Protein AF-A0A1T4KA52-F1 (afdb_monomer)

Solvent-accessible surface area (backbone atoms only — not comparable to full-atom values): 9890 Å² total; per-residue (Å²): 135,82,88,81,90,81,88,79,81,81,80,82,76,81,76,80,76,52,74,70,60,55,53,56,54,49,51,53,52,50,51,53,51,52,52,52,52,50,52,53,50,52,52,51,52,52,52,53,53,50,52,54,50,51,52,51,52,53,52,52,51,52,50,51,51,53,52,50,51,49,52,51,51,52,50,50,52,50,51,50,50,51,51,51,49,55,50,39,56,52,50,50,51,50,53,53,51,41,47,74,69,73,43,93,74,48,74,91,79,40,32,39,40,41,41,90,86,48,32,30,48,73,89,39,77,55,54,70,70,57,35,52,53,50,37,72,75,69,42,53,98,84,56,50,17,47,34,42,25,95,66,95,75,91,80,63,60,51,79,42,43,50,65,68,62,70,75,114

Structure (mmCIF, N/CA/C/O backbone):
data_AF-A0A1T4KA52-F1
#
_entry.id   AF-A0A1T4KA52-F1
#
loop_
_atom_site.group_PDB
_atom_site.id
_atom_site.type_symbol
_atom_site.label_atom_id
_atom_site.label_alt_id
_atom_site.label_comp_id
_atom_site.label_asym_id
_atom_site.label_entity_id
_atom_site.label_seq_id
_atom_site.pdbx_PDB_ins_code
_atom_site.Cartn_x
_atom_site.Cartn_y
_atom_site.Cartn_z
_atom_site.occupancy
_atom_site.B_iso_or_equiv
_atom_site.auth_seq_id
_atom_site.auth_comp_id
_atom_site.auth_asym_id
_atom_site.auth_atom_id
_atom_site.pdbx_PDB_model_num
ATOM 1 N N . MET A 1 1 ? 7.614 30.074 -100.121 1.00 39.31 1 MET A N 1
ATOM 2 C CA . MET A 1 1 ? 9.009 30.432 -100.470 1.00 39.31 1 MET A CA 1
ATOM 3 C C . MET A 1 1 ? 9.959 29.806 -99.447 1.00 39.31 1 MET A C 1
ATOM 5 O O . MET A 1 1 ? 9.752 30.058 -98.276 1.00 39.31 1 MET A O 1
ATOM 9 N N . LYS A 1 2 ? 10.953 29.032 -99.937 1.00 42.34 2 LYS A N 1
ATOM 10 C CA . LYS A 1 2 ? 12.296 28.694 -99.375 1.00 42.34 2 LYS A CA 1
ATOM 11 C C . LYS A 1 2 ? 12.346 27.967 -98.002 1.00 42.34 2 LYS A C 1
ATOM 13 O O . LYS A 1 2 ? 11.960 28.540 -96.999 1.00 42.34 2 LYS A O 1
ATOM 18 N N . LYS A 1 3 ? 12.657 26.652 -97.957 1.00 46.00 3 LYS A N 1
ATOM 19 C CA . LYS A 1 3 ? 14.002 26.001 -97.811 1.00 46.00 3 LYS A CA 1
ATOM 20 C C . LYS A 1 3 ? 14.756 26.525 -96.567 1.00 46.00 3 LYS A C 1
ATOM 22 O O . LYS A 1 3 ? 14.937 27.727 -96.478 1.00 46.00 3 LYS A O 1
ATOM 27 N N . THR A 1 4 ? 15.221 25.713 -95.611 1.00 48.00 4 THR A N 1
ATOM 28 C CA . THR A 1 4 ? 16.213 24.628 -95.787 1.00 48.00 4 THR A CA 1
ATOM 29 C C . THR A 1 4 ? 16.305 23.671 -94.585 1.00 48.00 4 THR A C 1
ATOM 31 O O . THR A 1 4 ? 16.482 24.117 -93.453 1.00 48.00 4 THR A O 1
ATOM 34 N N . ASP A 1 5 ? 16.342 22.369 -94.881 1.00 53.53 5 ASP A N 1
ATOM 35 C CA . ASP A 1 5 ? 16.974 21.314 -94.079 1.00 53.53 5 ASP A CA 1
ATOM 36 C C . ASP A 1 5 ? 18.472 21.575 -93.869 1.00 53.53 5 ASP A C 1
ATOM 38 O O . ASP A 1 5 ? 19.168 22.049 -94.768 1.00 53.53 5 ASP A O 1
ATOM 42 N N . SER A 1 6 ? 18.997 21.210 -92.699 1.00 52.66 6 SER A N 1
ATOM 43 C CA . SER A 1 6 ? 20.437 21.179 -92.424 1.00 52.66 6 SER A CA 1
ATOM 44 C C . SER A 1 6 ? 20.818 19.856 -91.762 1.00 52.66 6 SER A C 1
ATOM 46 O O . SER A 1 6 ? 20.860 19.738 -90.539 1.00 52.66 6 SER A O 1
ATOM 48 N N . LEU A 1 7 ? 21.125 18.857 -92.598 1.00 52.03 7 LEU A N 1
ATOM 49 C CA . LEU A 1 7 ? 21.850 17.651 -92.199 1.00 52.03 7 LEU A CA 1
ATOM 50 C C . LEU A 1 7 ? 23.262 18.031 -91.720 1.00 52.03 7 LEU A C 1
ATOM 52 O O . LEU A 1 7 ? 24.123 18.396 -92.525 1.00 52.03 7 LEU A O 1
ATOM 56 N N . LYS A 1 8 ? 23.537 17.879 -90.421 1.00 54.84 8 LYS A N 1
ATOM 57 C CA . LYS A 1 8 ? 24.911 17.846 -89.899 1.00 54.84 8 LYS A CA 1
ATOM 58 C C . LYS A 1 8 ? 25.504 16.454 -90.128 1.00 54.84 8 LYS A C 1
ATOM 60 O O . LYS A 1 8 ? 25.135 15.490 -89.464 1.00 54.84 8 LYS A O 1
ATOM 65 N N . LYS A 1 9 ? 26.438 16.369 -91.079 1.00 49.25 9 LYS A N 1
ATOM 66 C CA . LYS A 1 9 ? 27.319 15.215 -91.296 1.00 49.25 9 LYS A CA 1
ATOM 67 C C . LYS A 1 9 ? 28.225 15.043 -90.075 1.00 49.25 9 LYS A C 1
ATOM 69 O O . LYS A 1 9 ? 29.009 15.935 -89.760 1.00 49.25 9 LYS A O 1
ATOM 74 N N . ASN A 1 10 ? 28.108 13.908 -89.396 1.00 46.16 10 ASN A N 1
ATOM 75 C CA . ASN A 1 10 ? 28.978 13.542 -88.285 1.00 46.16 10 ASN A CA 1
ATOM 76 C C . ASN A 1 10 ? 30.221 12.847 -88.865 1.00 46.16 10 ASN A C 1
ATOM 78 O O . ASN A 1 10 ? 30.150 11.706 -89.318 1.00 46.16 10 ASN A O 1
ATOM 82 N N . ASN A 1 11 ? 31.344 13.566 -88.920 1.00 48.88 11 ASN A N 1
ATOM 83 C CA . ASN A 1 11 ? 32.632 13.021 -89.344 1.00 48.88 11 ASN A CA 1
ATOM 84 C C . ASN A 1 11 ? 33.160 12.079 -88.255 1.00 48.88 11 ASN A C 1
ATOM 86 O O . ASN A 1 11 ? 33.682 12.525 -87.235 1.00 48.88 11 ASN A O 1
ATOM 90 N N . GLY A 1 12 ? 33.036 10.772 -88.488 1.00 51.72 12 GLY A N 1
ATOM 91 C CA . GLY A 1 12 ? 33.676 9.739 -87.682 1.00 51.72 12 GLY A CA 1
ATOM 92 C C . GLY A 1 12 ? 35.197 9.803 -87.822 1.00 51.72 12 GLY A C 1
ATOM 93 O O . GLY A 1 12 ? 35.775 9.176 -88.706 1.00 51.72 12 GLY A O 1
ATOM 94 N N . GLN A 1 13 ? 35.856 10.557 -86.942 1.00 51.31 13 GLN A N 1
ATOM 95 C CA . GLN A 1 13 ? 37.296 10.443 -86.732 1.00 51.31 13 GLN A CA 1
ATOM 96 C C . GLN A 1 13 ? 37.585 9.113 -86.027 1.00 51.31 13 GLN A C 1
ATOM 98 O O . GLN A 1 13 ? 37.422 8.977 -84.815 1.00 51.31 13 GLN A O 1
ATOM 103 N N . HIS A 1 14 ? 38.034 8.119 -86.795 1.00 51.03 14 HIS A N 1
ATOM 104 C CA . HIS A 1 14 ? 38.647 6.911 -86.252 1.00 51.03 14 HIS A CA 1
ATOM 105 C C . HIS A 1 14 ? 40.000 7.263 -85.619 1.00 51.03 14 HIS A C 1
ATOM 107 O O . HIS A 1 14 ? 41.050 7.199 -86.256 1.00 51.03 14 HIS A O 1
ATOM 113 N N . PHE A 1 15 ? 39.977 7.627 -84.337 1.00 53.03 15 PHE A N 1
ATOM 114 C CA . PHE A 1 15 ? 41.177 7.692 -83.511 1.00 53.03 15 PHE A CA 1
ATOM 115 C C . PHE A 1 15 ? 41.754 6.278 -83.353 1.00 53.03 15 PHE A C 1
ATOM 117 O O . PHE A 1 15 ? 41.223 5.445 -82.615 1.00 53.03 15 PHE A O 1
ATOM 124 N N . ARG A 1 16 ? 42.863 5.993 -84.045 1.00 51.97 16 ARG A N 1
ATOM 125 C CA . ARG A 1 16 ? 43.707 4.828 -83.750 1.00 51.97 16 ARG A CA 1
ATOM 126 C C . ARG A 1 16 ? 44.379 5.059 -82.398 1.00 51.97 16 ARG A C 1
ATOM 128 O O . ARG A 1 16 ? 45.371 5.773 -82.297 1.00 51.97 16 ARG A O 1
ATOM 135 N N . VAL A 1 17 ? 43.803 4.474 -81.352 1.00 51.78 17 VAL A N 1
ATOM 136 C CA . VAL A 1 17 ? 44.410 4.431 -80.018 1.00 51.78 17 VAL A CA 1
ATOM 137 C C . VAL A 1 17 ? 45.657 3.550 -80.099 1.00 51.78 17 VAL A C 1
ATOM 139 O O . VAL A 1 17 ? 45.555 2.366 -80.424 1.00 51.78 17 VAL A O 1
ATOM 142 N N . THR A 1 18 ? 46.826 4.137 -79.843 1.00 51.22 18 THR A N 1
ATOM 143 C CA . THR A 1 18 ? 48.104 3.420 -79.773 1.00 51.22 18 THR A CA 1
ATOM 144 C C . THR A 1 18 ? 48.097 2.408 -78.614 1.00 51.22 18 THR A C 1
ATOM 146 O O . THR A 1 18 ? 47.418 2.650 -77.611 1.00 51.22 18 THR A O 1
ATOM 149 N N . PRO A 1 19 ? 48.821 1.275 -78.722 1.00 56.19 19 PRO A N 1
ATOM 150 C CA . PRO A 1 19 ? 48.826 0.205 -77.713 1.00 56.19 19 PRO A CA 1
ATOM 151 C C . PRO A 1 19 ? 49.103 0.703 -76.286 1.00 56.19 19 PRO A C 1
ATOM 153 O O . PRO A 1 19 ? 48.389 0.316 -75.362 1.00 56.19 19 PRO A O 1
ATOM 156 N N . ASP A 1 20 ? 50.024 1.657 -76.129 1.00 56.28 20 ASP A N 1
ATOM 157 C CA . ASP A 1 20 ? 50.386 2.244 -74.829 1.00 56.28 20 ASP A CA 1
ATOM 158 C C . ASP A 1 20 ? 49.237 3.006 -74.155 1.00 56.28 20 ASP A C 1
ATOM 160 O O . ASP A 1 20 ? 49.076 2.964 -72.936 1.00 56.28 20 ASP A O 1
ATOM 164 N N . LYS A 1 21 ? 48.361 3.657 -74.934 1.00 55.47 21 LYS A N 1
ATOM 165 C CA . LYS A 1 21 ? 47.192 4.363 -74.384 1.00 55.47 21 LYS A CA 1
ATOM 166 C C . LYS A 1 21 ? 46.077 3.409 -73.959 1.00 55.47 21 LYS A C 1
ATOM 168 O O . LYS A 1 21 ? 45.301 3.762 -73.077 1.00 55.47 21 LYS A O 1
ATOM 173 N N . LYS A 1 22 ? 45.985 2.210 -74.549 1.00 56.78 22 LYS A N 1
ATOM 174 C CA . LYS A 1 22 ? 45.033 1.175 -74.106 1.00 56.78 22 LYS A CA 1
ATOM 175 C C . LYS A 1 22 ? 45.471 0.521 -72.796 1.00 56.78 22 LYS A C 1
ATOM 177 O O . LYS A 1 22 ? 44.608 0.218 -71.981 1.00 56.78 22 LYS A O 1
ATOM 182 N N . ALA A 1 23 ? 46.777 0.342 -72.586 1.00 59.44 23 ALA A N 1
ATOM 183 C CA . ALA A 1 23 ? 47.323 -0.176 -71.332 1.00 59.44 23 ALA A CA 1
ATOM 184 C C . ALA A 1 23 ? 47.066 0.790 -70.161 1.00 59.44 23 ALA A C 1
ATOM 186 O O . ALA A 1 23 ? 46.470 0.391 -69.164 1.00 59.44 23 ALA A O 1
ATOM 187 N N . ALA A 1 24 ? 47.373 2.081 -70.338 1.00 60.19 24 ALA A N 1
ATOM 188 C CA . ALA A 1 24 ? 47.129 3.108 -69.320 1.00 60.19 24 ALA A CA 1
ATOM 189 C C . ALA A 1 24 ? 45.634 3.290 -68.975 1.00 60.19 24 ALA A C 1
ATOM 191 O O . ALA A 1 24 ? 45.280 3.511 -67.818 1.00 60.19 24 ALA A O 1
ATOM 192 N N . LEU A 1 25 ? 44.733 3.159 -69.960 1.00 59.66 25 LEU A N 1
ATOM 193 C CA . LEU A 1 25 ? 43.285 3.214 -69.715 1.00 59.66 25 LEU A CA 1
ATOM 194 C C . LEU A 1 25 ? 42.790 2.000 -68.907 1.00 59.66 25 LEU A C 1
ATOM 196 O O . LEU A 1 25 ? 41.850 2.121 -68.126 1.00 59.66 25 LEU A O 1
ATOM 200 N N . ASN A 1 26 ? 43.416 0.835 -69.092 1.00 65.06 26 ASN A N 1
ATOM 201 C CA . ASN A 1 26 ? 43.075 -0.385 -68.363 1.00 65.06 26 ASN A CA 1
ATOM 202 C C . ASN A 1 26 ? 43.527 -0.311 -66.897 1.00 65.06 26 ASN A C 1
ATOM 204 O O . ASN A 1 26 ? 42.786 -0.731 -66.012 1.00 65.06 26 ASN A O 1
ATOM 208 N N . GLU A 1 27 ? 44.698 0.268 -66.623 1.00 68.56 27 GLU A N 1
ATOM 209 C CA . GLU A 1 27 ? 45.204 0.450 -65.255 1.00 68.56 27 GLU A CA 1
ATOM 210 C C . GLU A 1 27 ? 44.346 1.421 -64.428 1.00 68.56 27 GLU A C 1
ATOM 212 O O . GLU A 1 27 ? 44.024 1.121 -63.277 1.00 68.56 27 GLU A O 1
ATOM 217 N N . ASP A 1 28 ? 43.885 2.532 -65.012 1.00 74.38 28 ASP A N 1
ATOM 218 C CA . ASP A 1 28 ? 43.000 3.492 -64.328 1.00 74.38 28 ASP A CA 1
ATOM 219 C C . ASP A 1 28 ? 41.617 2.885 -64.013 1.00 74.38 28 ASP A C 1
ATOM 221 O O . ASP A 1 28 ? 41.061 3.082 -62.928 1.00 74.38 28 ASP A O 1
ATOM 225 N N . VAL A 1 29 ? 41.069 2.069 -64.921 1.00 75.12 29 VAL A N 1
ATOM 226 C CA . VAL A 1 29 ? 39.813 1.335 -64.682 1.00 75.12 29 VAL A CA 1
ATOM 227 C C . VAL A 1 29 ? 39.982 0.303 -63.563 1.00 75.12 29 VAL A C 1
ATOM 229 O O . VAL A 1 29 ? 39.111 0.184 -62.697 1.00 75.12 29 VAL A O 1
ATOM 232 N N . VAL A 1 30 ? 41.106 -0.417 -63.535 1.00 77.31 30 VAL A N 1
ATOM 233 C CA . VAL A 1 30 ? 41.416 -1.384 -62.471 1.00 77.31 30 VAL A CA 1
ATOM 234 C C . VAL A 1 30 ? 41.583 -0.680 -61.119 1.00 77.31 30 VAL A C 1
ATOM 236 O O . VAL A 1 30 ? 40.992 -1.124 -60.132 1.00 77.31 30 VAL A O 1
ATOM 239 N N . ALA A 1 31 ? 42.293 0.451 -61.063 1.00 77.88 31 ALA A N 1
ATOM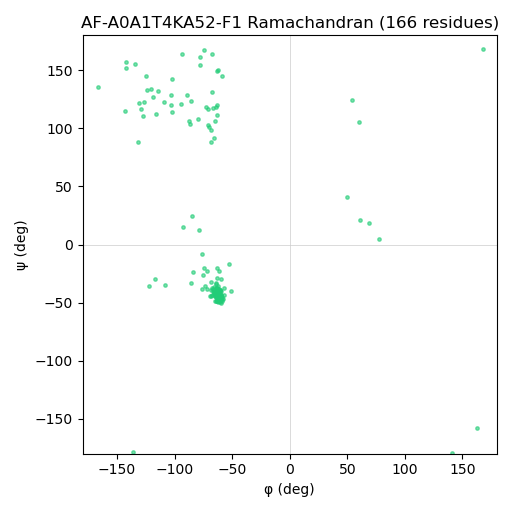 240 C CA . ALA A 1 31 ? 42.482 1.231 -59.839 1.00 77.88 31 ALA A CA 1
ATOM 241 C C . ALA A 1 31 ? 41.157 1.785 -59.283 1.00 77.88 31 ALA A C 1
ATOM 243 O O . ALA A 1 31 ? 40.872 1.636 -58.091 1.00 77.88 31 ALA A O 1
ATOM 244 N N .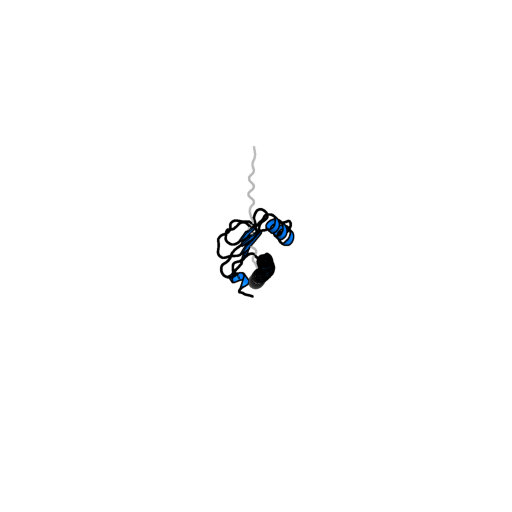 LYS A 1 32 ? 40.298 2.345 -60.147 1.00 79.00 32 LYS A N 1
ATOM 245 C CA . LYS A 1 32 ? 38.962 2.839 -59.766 1.00 79.00 32 LYS A CA 1
ATOM 246 C C . LYS A 1 32 ? 38.060 1.725 -59.244 1.00 79.00 32 LYS A C 1
ATOM 248 O O . LYS A 1 32 ? 37.394 1.903 -58.222 1.00 79.00 32 LYS A O 1
ATOM 253 N N . ASN A 1 33 ? 38.069 0.561 -59.892 1.00 80.81 33 ASN A N 1
ATOM 254 C CA . ASN A 1 33 ? 37.301 -0.598 -59.436 1.00 80.81 33 ASN A CA 1
ATOM 255 C C . ASN A 1 33 ? 37.804 -1.114 -58.082 1.00 80.81 33 ASN A C 1
ATOM 257 O O . ASN A 1 33 ? 36.999 -1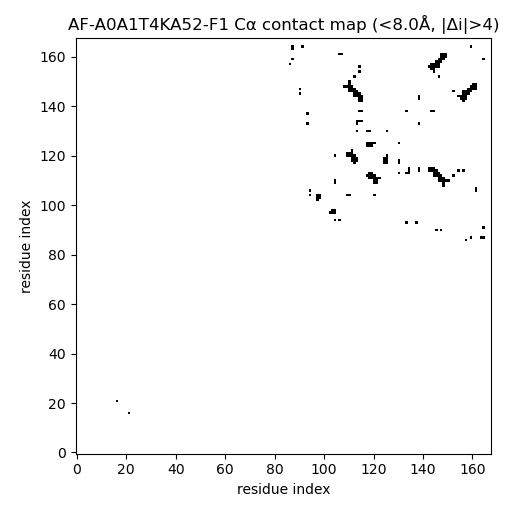.407 -57.198 1.00 80.81 33 ASN A O 1
ATOM 261 N N . MET A 1 34 ? 39.122 -1.163 -57.876 1.00 81.94 34 MET A N 1
ATOM 262 C CA . MET A 1 34 ? 39.715 -1.583 -56.606 1.00 81.94 34 MET A CA 1
ATOM 263 C C . MET A 1 34 ? 39.387 -0.607 -55.466 1.00 81.94 34 MET A C 1
ATOM 265 O O . MET A 1 34 ? 39.017 -1.039 -54.371 1.00 81.94 34 MET A O 1
ATOM 269 N N . GLN A 1 35 ? 39.420 0.703 -55.726 1.00 84.25 35 GLN A N 1
ATOM 270 C CA . GLN A 1 35 ? 39.018 1.723 -54.755 1.00 84.25 35 GLN A CA 1
ATOM 271 C C . GLN A 1 35 ? 37.523 1.626 -54.409 1.00 84.25 35 GLN A C 1
ATOM 273 O O . GLN A 1 35 ? 37.155 1.687 -53.235 1.00 84.25 35 GLN A O 1
ATOM 278 N N . ALA A 1 36 ? 36.657 1.397 -55.401 1.00 83.62 36 ALA A N 1
ATOM 279 C CA . ALA A 1 36 ? 35.226 1.198 -55.181 1.00 83.62 36 ALA A CA 1
ATOM 280 C C . ALA A 1 36 ? 34.930 -0.056 -54.336 1.00 83.62 36 ALA A C 1
ATOM 282 O O . ALA A 1 36 ? 34.093 -0.009 -53.430 1.00 83.62 36 ALA A O 1
ATOM 283 N N . VAL A 1 37 ? 35.637 -1.166 -54.579 1.00 84.94 37 VAL A N 1
ATOM 284 C CA . VAL A 1 37 ? 35.516 -2.401 -53.784 1.00 84.94 37 VAL A CA 1
ATOM 285 C C . VAL A 1 37 ? 35.989 -2.186 -52.344 1.00 84.94 37 VAL A C 1
ATOM 287 O O . VAL A 1 37 ? 35.310 -2.628 -51.410 1.00 84.94 37 VAL A O 1
ATOM 290 N N . ASN A 1 38 ? 37.096 -1.468 -52.138 1.00 88.94 38 ASN A N 1
ATOM 291 C CA . ASN A 1 38 ? 37.595 -1.146 -50.799 1.00 88.94 38 ASN A CA 1
ATOM 292 C C . ASN A 1 38 ? 36.596 -0.265 -50.029 1.00 88.94 38 ASN A C 1
ATOM 294 O O . ASN A 1 38 ? 36.180 -0.619 -48.927 1.00 88.94 38 ASN A O 1
ATOM 298 N N . ASN A 1 39 ? 36.098 0.807 -50.653 1.00 89.75 39 ASN A N 1
ATOM 299 C CA . ASN A 1 39 ? 35.098 1.695 -50.054 1.00 89.75 39 ASN A CA 1
ATOM 300 C C . ASN A 1 39 ? 33.808 0.945 -49.691 1.00 89.75 39 ASN A C 1
ATOM 302 O O . ASN A 1 39 ? 33.275 1.109 -48.593 1.00 89.75 39 ASN A O 1
ATOM 306 N N . LYS A 1 40 ? 33.324 0.064 -50.575 1.00 90.38 40 LYS A N 1
ATOM 307 C CA . LYS A 1 40 ? 32.147 -0.777 -50.313 1.00 90.38 40 LYS A CA 1
ATOM 308 C C . LYS A 1 40 ? 32.374 -1.736 -49.143 1.00 90.38 40 LYS A C 1
ATOM 310 O O . LYS A 1 40 ? 31.457 -1.977 -48.358 1.00 90.38 40 LYS A O 1
ATOM 315 N N . THR A 1 41 ? 33.581 -2.278 -49.009 1.00 89.44 41 THR A N 1
ATOM 316 C CA . THR A 1 41 ? 33.952 -3.165 -47.897 1.00 89.44 41 THR A CA 1
ATOM 317 C C . THR A 1 41 ? 34.025 -2.394 -46.579 1.00 89.44 41 THR A C 1
ATOM 319 O O . THR A 1 41 ? 33.437 -2.826 -45.589 1.00 89.44 41 THR A O 1
ATOM 322 N N . GLN A 1 42 ? 34.639 -1.208 -46.574 1.00 89.75 42 GLN A N 1
ATOM 323 C CA . GLN A 1 42 ? 34.665 -0.325 -45.405 1.00 89.75 42 GLN A CA 1
ATOM 324 C C . GLN A 1 42 ? 33.253 0.073 -44.958 1.00 89.75 42 GLN A C 1
ATOM 326 O O . GLN A 1 42 ? 32.934 -0.039 -43.777 1.00 89.75 42 GLN A O 1
ATOM 331 N N . GLN A 1 43 ? 32.374 0.452 -45.891 1.00 90.44 43 GLN A N 1
ATOM 332 C CA . GLN A 1 43 ? 30.978 0.781 -45.582 1.00 90.44 43 GLN A CA 1
ATOM 333 C C . GLN A 1 43 ? 30.220 -0.401 -44.964 1.00 90.44 43 GLN A C 1
ATOM 335 O O . GLN A 1 43 ? 29.492 -0.217 -43.989 1.00 90.44 43 GLN A O 1
ATOM 340 N N . ARG A 1 44 ? 30.411 -1.622 -45.481 1.00 90.56 44 ARG A N 1
ATOM 341 C CA . ARG A 1 44 ? 29.812 -2.838 -44.902 1.00 90.56 44 ARG A CA 1
ATOM 342 C C . ARG A 1 44 ? 30.300 -3.094 -43.480 1.00 90.56 44 ARG A C 1
ATOM 344 O O . ARG A 1 44 ? 29.484 -3.395 -42.613 1.00 90.56 44 ARG A O 1
ATOM 351 N N . ASN A 1 45 ? 31.596 -2.926 -43.231 1.00 91.44 45 ASN A N 1
ATOM 352 C CA . ASN A 1 45 ? 32.177 -3.109 -41.902 1.00 91.44 45 ASN A CA 1
ATOM 353 C C . ASN A 1 45 ? 31.663 -2.054 -40.912 1.00 91.44 45 ASN A C 1
ATOM 355 O O . ASN A 1 45 ? 31.292 -2.395 -39.791 1.00 91.44 45 ASN A O 1
ATOM 359 N N . LEU A 1 46 ? 31.565 -0.789 -41.334 1.00 92.38 46 LEU A N 1
ATOM 360 C CA . LEU A 1 46 ? 30.981 0.282 -40.523 1.00 92.38 46 LEU A CA 1
ATOM 361 C C . LEU A 1 46 ? 29.511 0.003 -40.194 1.00 92.38 46 LEU A C 1
ATOM 363 O O . LEU A 1 46 ? 29.115 0.120 -39.035 1.00 92.38 46 LEU A O 1
ATOM 367 N N . ALA A 1 47 ? 28.713 -0.424 -41.177 1.00 92.56 47 ALA A N 1
ATOM 368 C CA . ALA A 1 47 ? 27.312 -0.771 -40.962 1.00 92.56 47 ALA A CA 1
ATOM 369 C C . ALA A 1 47 ? 27.162 -1.952 -39.988 1.00 92.56 47 ALA A C 1
ATOM 371 O O . ALA A 1 47 ? 26.396 -1.855 -39.029 1.00 92.56 47 ALA A O 1
ATOM 372 N N . ALA A 1 48 ? 27.941 -3.023 -40.168 1.00 92.44 48 ALA A N 1
ATOM 373 C CA . ALA A 1 48 ? 27.935 -4.178 -39.272 1.00 92.44 48 ALA A CA 1
ATOM 374 C C . ALA A 1 48 ? 28.322 -3.796 -37.833 1.00 92.44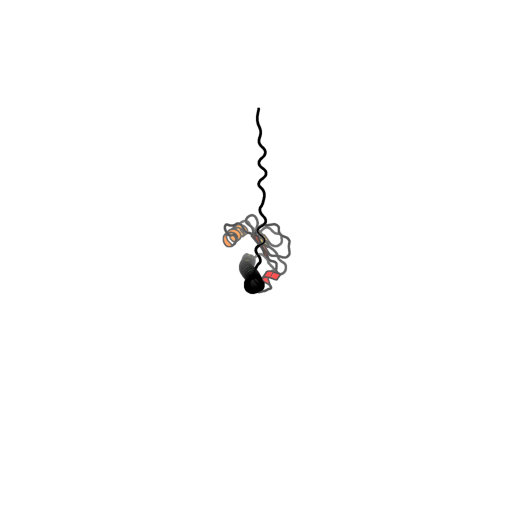 48 ALA A C 1
ATOM 376 O O . ALA A 1 48 ? 27.622 -4.160 -36.888 1.00 92.44 48 ALA A O 1
ATOM 377 N N . ASN A 1 49 ? 29.375 -2.991 -37.661 1.00 92.81 49 ASN A N 1
ATOM 378 C CA . ASN A 1 49 ? 29.788 -2.497 -36.348 1.00 92.81 49 ASN A CA 1
ATOM 379 C C . ASN A 1 49 ? 28.712 -1.608 -35.711 1.00 92.81 49 ASN A C 1
ATOM 381 O O . ASN A 1 49 ? 28.431 -1.741 -34.519 1.00 92.81 49 ASN A O 1
ATOM 385 N N . SER A 1 50 ? 28.068 -0.744 -36.502 1.00 94.62 50 SER A N 1
ATOM 386 C CA . SER A 1 50 ? 26.982 0.116 -36.024 1.00 94.62 50 SER A CA 1
ATOM 387 C C . SER A 1 50 ? 25.799 -0.702 -35.496 1.00 94.62 50 SER A C 1
ATOM 389 O O . SER A 1 50 ? 25.253 -0.386 -34.441 1.00 94.62 50 SER A O 1
ATOM 391 N N . GLU A 1 51 ? 25.450 -1.803 -36.165 1.00 95.88 51 GLU A N 1
ATOM 392 C CA . GLU A 1 51 ? 24.373 -2.696 -35.735 1.00 95.88 51 GLU A CA 1
ATOM 393 C C . GLU A 1 51 ? 24.725 -3.442 -34.447 1.00 95.88 51 GLU A C 1
ATOM 395 O O . GLU A 1 51 ? 23.885 -3.574 -33.554 1.00 95.88 51 GLU A O 1
ATOM 400 N N . VAL A 1 52 ? 25.979 -3.873 -34.292 1.00 96.38 52 VAL A N 1
ATOM 401 C CA . VAL A 1 52 ? 26.448 -4.478 -33.038 1.00 96.38 52 VAL A CA 1
ATOM 402 C C . VAL A 1 52 ? 26.356 -3.479 -31.882 1.00 96.38 52 VAL A C 1
ATOM 404 O O . VAL A 1 52 ? 25.869 -3.840 -30.809 1.00 96.38 52 VAL A O 1
ATOM 407 N N . ILE A 1 53 ? 26.764 -2.222 -32.090 1.00 95.00 53 ILE A N 1
ATOM 408 C CA . ILE A 1 53 ? 26.679 -1.168 -31.067 1.00 95.00 53 ILE A CA 1
ATOM 409 C C . ILE A 1 53 ? 25.219 -0.893 -30.693 1.00 95.00 53 ILE A C 1
ATOM 411 O O . ILE A 1 53 ? 24.885 -0.910 -29.509 1.00 95.00 53 ILE A O 1
ATOM 415 N N . LYS A 1 54 ? 24.323 -0.730 -31.676 1.00 96.12 54 LYS A N 1
ATOM 416 C CA . LYS A 1 54 ? 22.886 -0.522 -31.423 1.00 96.12 54 LYS A CA 1
ATOM 417 C C . LYS A 1 54 ? 22.279 -1.657 -30.603 1.00 96.12 54 LYS A C 1
ATOM 419 O O . LYS A 1 54 ? 21.529 -1.398 -29.666 1.00 96.12 54 LYS A O 1
ATOM 424 N N . ARG A 1 55 ? 22.617 -2.913 -30.918 1.00 95.94 55 ARG A N 1
ATOM 425 C CA . ARG A 1 55 ? 22.134 -4.084 -30.167 1.00 95.94 55 ARG A CA 1
ATOM 426 C C . ARG A 1 55 ? 22.625 -4.085 -28.723 1.00 95.94 55 ARG A C 1
ATOM 428 O O . ARG A 1 55 ? 21.832 -4.383 -27.835 1.00 95.94 55 ARG A O 1
ATOM 435 N N . LYS A 1 56 ? 23.894 -3.734 -28.482 1.00 96.94 56 LYS A N 1
ATOM 436 C CA . LYS A 1 56 ? 24.449 -3.621 -27.122 1.00 96.94 56 LYS A CA 1
ATOM 437 C C . LYS A 1 56 ? 23.744 -2.531 -26.319 1.00 96.94 56 LYS A C 1
ATOM 439 O O . LYS A 1 56 ? 23.248 -2.822 -25.237 1.00 96.94 56 LYS A O 1
ATOM 444 N N . ILE A 1 57 ? 23.593 -1.336 -26.894 1.00 97.38 57 ILE A N 1
ATOM 445 C CA . ILE A 1 57 ? 22.881 -0.218 -26.255 1.00 97.38 57 ILE A CA 1
ATOM 446 C C . ILE A 1 57 ? 21.433 -0.613 -25.937 1.00 97.38 57 ILE A C 1
ATOM 448 O O . ILE A 1 57 ? 20.962 -0.395 -24.826 1.00 97.38 57 ILE A O 1
ATOM 452 N N . ALA A 1 58 ? 20.728 -1.248 -26.878 1.00 96.94 58 ALA A N 1
ATOM 453 C CA . ALA A 1 58 ? 19.355 -1.694 -26.656 1.00 96.94 58 ALA A CA 1
ATOM 454 C C . ALA A 1 58 ? 19.251 -2.770 -25.560 1.00 96.94 58 ALA A C 1
ATOM 456 O O . ALA A 1 58 ? 18.296 -2.770 -24.784 1.00 96.94 58 ALA A O 1
ATOM 457 N N . ALA A 1 59 ? 20.216 -3.690 -25.480 1.00 97.62 59 ALA A N 1
ATOM 458 C CA . ALA A 1 59 ? 20.254 -4.710 -24.436 1.00 97.62 59 ALA A CA 1
ATOM 459 C C . ALA A 1 59 ? 20.514 -4.100 -23.050 1.00 97.62 59 ALA A C 1
ATOM 461 O O . ALA A 1 59 ? 19.825 -4.449 -22.090 1.00 97.62 59 ALA A O 1
ATOM 462 N N . GLU A 1 60 ? 21.455 -3.160 -22.951 1.00 97.19 60 GLU A N 1
ATOM 463 C CA . GLU A 1 60 ? 21.750 -2.432 -21.713 1.00 97.19 60 GLU A CA 1
ATOM 464 C C . GLU A 1 60 ? 20.565 -1.573 -21.264 1.00 97.19 60 GLU A C 1
ATOM 466 O O . GLU A 1 60 ? 20.181 -1.634 -20.097 1.00 97.19 60 GLU A O 1
ATOM 471 N N . ALA A 1 61 ? 19.912 -0.863 -22.189 1.00 97.12 61 ALA A N 1
ATOM 472 C CA . ALA A 1 61 ? 18.711 -0.083 -21.899 1.00 97.12 61 ALA A CA 1
ATOM 473 C C . ALA A 1 61 ? 17.582 -0.963 -21.337 1.00 97.12 61 ALA A C 1
ATOM 475 O O . ALA A 1 61 ? 17.019 -0.653 -20.289 1.00 97.12 61 ALA A O 1
ATOM 476 N N . ARG A 1 62 ? 17.312 -2.121 -21.957 1.00 97.44 62 ARG A N 1
ATOM 477 C CA . ARG A 1 62 ? 16.319 -3.088 -21.449 1.00 97.44 62 ARG A CA 1
ATOM 478 C C . ARG A 1 62 ? 16.676 -3.616 -20.062 1.00 97.44 62 ARG A C 1
ATOM 480 O O . ARG A 1 62 ? 15.788 -3.835 -19.238 1.00 97.44 62 ARG A O 1
ATOM 487 N N . LYS A 1 63 ? 17.962 -3.854 -19.791 1.00 97.62 63 LYS A N 1
ATOM 488 C CA . LYS A 1 63 ? 18.422 -4.287 -18.467 1.00 97.62 63 LYS A CA 1
ATOM 489 C C . LYS A 1 63 ? 18.158 -3.198 -17.421 1.00 97.62 63 LYS A C 1
ATOM 491 O O . LYS A 1 63 ? 17.546 -3.496 -16.398 1.00 97.62 63 LYS A O 1
ATOM 496 N N . ALA A 1 64 ? 18.530 -1.954 -17.717 1.00 97.44 64 ALA A N 1
ATOM 497 C CA . ALA A 1 64 ? 18.305 -0.811 -16.834 1.00 97.44 64 ALA A CA 1
ATOM 498 C C . ALA A 1 64 ? 16.808 -0.563 -16.564 1.00 97.44 64 ALA A C 1
ATOM 500 O O . ALA A 1 64 ? 16.411 -0.338 -15.421 1.00 97.44 64 ALA A O 1
ATOM 501 N N . GLU A 1 65 ? 15.952 -0.670 -17.584 1.00 97.00 65 GLU A N 1
ATOM 502 C CA . GLU A 1 65 ? 14.495 -0.551 -17.428 1.00 97.00 65 GLU A CA 1
ATOM 503 C C . GLU A 1 65 ? 13.916 -1.635 -16.513 1.00 97.00 65 GLU A C 1
ATOM 505 O O . GLU A 1 65 ? 13.087 -1.347 -15.646 1.00 97.00 65 GLU A O 1
ATOM 510 N N . ASN A 1 66 ? 14.367 -2.882 -16.670 1.00 97.75 66 ASN A N 1
ATOM 511 C CA . ASN A 1 66 ? 13.923 -3.990 -15.829 1.00 97.75 66 ASN A CA 1
ATOM 512 C C . ASN A 1 66 ? 14.343 -3.808 -14.365 1.00 97.75 66 ASN A C 1
ATOM 514 O O . ASN A 1 66 ? 13.533 -4.049 -13.467 1.00 97.75 66 ASN A O 1
ATOM 518 N N . GLU A 1 67 ? 15.572 -3.355 -14.119 1.00 97.62 67 GLU A N 1
ATOM 519 C CA . GLU A 1 67 ? 16.069 -3.053 -12.773 1.00 97.62 67 GLU A CA 1
ATOM 520 C C . GLU A 1 67 ? 15.297 -1.891 -12.138 1.00 97.62 67 GLU A C 1
ATOM 522 O O . GLU A 1 67 ? 14.841 -2.007 -11.000 1.00 97.62 67 GLU A O 1
ATOM 527 N N . LEU A 1 68 ? 15.045 -0.816 -12.891 1.00 97.25 68 LEU A N 1
ATOM 528 C CA . LEU A 1 68 ? 14.242 0.313 -12.421 1.00 97.25 68 LEU A CA 1
ATOM 529 C C . LEU A 1 68 ? 12.805 -0.107 -12.095 1.00 97.25 68 LEU A C 1
ATOM 531 O O . LEU A 1 68 ? 12.246 0.314 -11.081 1.00 97.25 68 LEU A O 1
ATOM 535 N N . ARG A 1 69 ? 12.191 -0.946 -12.938 1.00 97.56 69 ARG A N 1
ATOM 536 C CA . ARG A 1 69 ? 10.844 -1.475 -12.696 1.00 97.56 69 ARG A CA 1
ATOM 537 C C . ARG A 1 69 ? 10.802 -2.317 -11.423 1.00 97.56 69 ARG A C 1
ATOM 539 O O . ARG A 1 69 ? 9.882 -2.147 -10.626 1.00 97.56 69 ARG A O 1
ATOM 546 N N . LYS A 1 70 ? 11.800 -3.181 -11.214 1.00 97.50 70 LYS A N 1
ATOM 547 C CA . LYS A 1 70 ? 11.926 -3.988 -9.995 1.00 97.50 70 LYS A CA 1
ATOM 548 C C . LYS A 1 70 ? 12.088 -3.099 -8.759 1.00 97.50 70 LYS A C 1
ATOM 550 O O . LYS A 1 70 ? 11.320 -3.242 -7.817 1.00 97.50 70 LYS A O 1
ATOM 555 N N . ALA A 1 71 ? 12.989 -2.119 -8.803 1.00 96.88 71 ALA A N 1
ATOM 556 C CA . ALA A 1 71 ? 13.210 -1.191 -7.695 1.00 96.88 71 ALA A CA 1
ATOM 557 C C . ALA A 1 71 ? 11.950 -0.381 -7.337 1.00 96.88 71 ALA A C 1
ATOM 559 O O . ALA A 1 71 ? 11.653 -0.189 -6.159 1.00 96.88 71 ALA A O 1
ATOM 560 N N . LYS A 1 72 ? 11.172 0.062 -8.336 1.00 96.94 72 LYS A N 1
ATOM 561 C CA . LYS A 1 72 ? 9.886 0.745 -8.110 1.00 96.94 72 LYS A CA 1
ATOM 562 C C . LYS A 1 72 ? 8.859 -0.163 -7.438 1.00 96.94 72 LYS A C 1
ATOM 564 O O . LYS A 1 72 ? 8.180 0.285 -6.518 1.00 96.94 72 LYS A O 1
ATOM 569 N N . LEU A 1 73 ? 8.761 -1.420 -7.874 1.00 96.31 73 LEU A N 1
ATOM 570 C CA . LEU A 1 73 ? 7.870 -2.404 -7.260 1.00 96.31 73 LEU A CA 1
ATOM 571 C C . LEU A 1 73 ? 8.276 -2.685 -5.808 1.00 96.31 73 LEU A C 1
ATOM 573 O O . LEU A 1 73 ? 7.431 -2.642 -4.918 1.00 96.31 73 LEU A O 1
ATOM 577 N N . ASP A 1 74 ? 9.568 -2.887 -5.554 1.00 96.44 74 ASP A N 1
ATOM 578 C CA . ASP A 1 74 ? 10.099 -3.117 -4.209 1.00 96.44 74 ASP A CA 1
ATOM 579 C C . ASP A 1 74 ? 9.843 -1.906 -3.298 1.00 96.44 74 ASP A C 1
ATOM 581 O O . ASP A 1 74 ? 9.398 -2.057 -2.159 1.00 96.44 74 ASP A O 1
ATOM 585 N N . GLN A 1 75 ? 10.036 -0.686 -3.810 1.00 96.00 75 GLN A N 1
ATOM 586 C CA . GLN A 1 75 ? 9.734 0.543 -3.077 1.00 96.00 75 GLN A CA 1
ATOM 587 C C . GLN A 1 75 ? 8.235 0.691 -2.786 1.00 96.00 75 GLN A C 1
ATOM 589 O O . GLN A 1 75 ? 7.864 1.097 -1.683 1.00 96.00 75 GLN A O 1
ATOM 594 N N . GLN A 1 76 ? 7.369 0.369 -3.748 1.00 94.81 76 GLN A N 1
ATOM 595 C CA . GLN A 1 76 ? 5.920 0.402 -3.562 1.00 94.81 76 GLN A CA 1
ATOM 596 C C . GLN A 1 76 ? 5.477 -0.616 -2.507 1.00 94.81 76 GLN A C 1
ATOM 598 O O . GLN A 1 76 ? 4.724 -0.260 -1.603 1.00 94.81 76 GLN A O 1
ATOM 603 N N . ASN A 1 77 ? 5.994 -1.843 -2.573 1.00 93.81 77 ASN A N 1
ATOM 604 C CA . ASN A 1 77 ? 5.719 -2.892 -1.595 1.00 93.81 77 ASN A CA 1
ATOM 605 C C . ASN A 1 77 ? 6.197 -2.491 -0.198 1.00 93.81 77 ASN A C 1
ATOM 607 O O . ASN A 1 77 ? 5.463 -2.658 0.774 1.00 93.81 77 ASN A O 1
ATOM 611 N N . LYS A 1 78 ? 7.391 -1.895 -0.091 1.00 94.38 78 LYS A N 1
ATOM 612 C CA . LYS A 1 78 ? 7.914 -1.376 1.176 1.00 94.38 78 LYS A CA 1
ATOM 613 C C . LYS A 1 78 ? 6.990 -0.311 1.770 1.00 94.38 78 LYS A C 1
ATOM 615 O O . LYS A 1 78 ? 6.579 -0.450 2.917 1.00 94.38 78 LYS A O 1
ATOM 620 N N . ARG A 1 79 ? 6.598 0.695 0.980 1.00 93.75 79 ARG A N 1
ATOM 621 C CA . ARG A 1 79 ? 5.668 1.752 1.420 1.00 93.75 79 ARG A CA 1
ATOM 622 C C . ARG A 1 79 ? 4.315 1.187 1.841 1.00 93.75 79 ARG A C 1
ATOM 624 O O . ARG A 1 79 ? 3.777 1.591 2.864 1.00 93.75 79 ARG A O 1
ATOM 631 N N . HIS A 1 80 ? 3.777 0.250 1.067 1.00 90.38 80 HIS A N 1
ATOM 632 C CA . HIS A 1 80 ? 2.517 -0.410 1.385 1.00 90.38 80 HIS A CA 1
ATOM 633 C C . HIS A 1 80 ? 2.610 -1.181 2.708 1.00 90.38 80 HIS A C 1
ATOM 635 O O . HIS A 1 80 ? 1.741 -1.042 3.563 1.00 90.38 80 HIS A O 1
ATOM 641 N N . ASN A 1 81 ? 3.692 -1.929 2.929 1.00 89.62 81 ASN A N 1
ATOM 642 C CA . ASN A 1 81 ? 3.907 -2.662 4.176 1.00 89.62 81 ASN A CA 1
ATOM 643 C C . ASN A 1 81 ? 4.080 -1.726 5.380 1.00 89.62 81 ASN A C 1
ATOM 645 O O . ASN A 1 81 ? 3.510 -1.982 6.438 1.00 89.62 81 ASN A O 1
ATOM 649 N N . GLU A 1 82 ? 4.810 -0.621 5.223 1.00 92.00 82 GLU A N 1
ATOM 650 C CA . GLU A 1 82 ? 4.955 0.408 6.260 1.00 92.00 82 GLU A CA 1
ATOM 651 C C . GLU A 1 82 ? 3.607 1.051 6.614 1.00 92.00 82 GLU A C 1
ATOM 653 O O . GLU A 1 82 ? 3.273 1.172 7.792 1.00 92.00 82 GLU A O 1
ATOM 658 N N . GLN A 1 83 ? 2.794 1.393 5.609 1.00 90.69 83 GLN A N 1
ATOM 659 C CA . GLN A 1 83 ? 1.444 1.927 5.812 1.00 90.69 83 GLN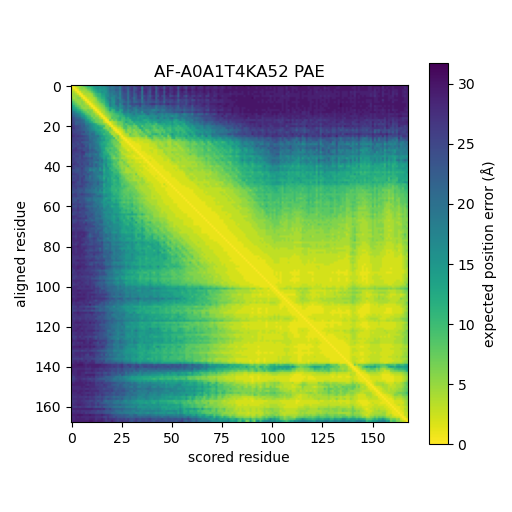 A CA 1
ATOM 660 C C . GLN A 1 83 ? 0.532 0.920 6.514 1.00 90.69 83 GLN A C 1
ATOM 662 O O . GLN A 1 83 ? -0.183 1.294 7.442 1.00 90.69 83 GLN A O 1
ATOM 667 N N . ARG A 1 84 ? 0.577 -0.358 6.119 1.00 89.75 84 ARG A N 1
ATOM 668 C CA . ARG A 1 84 ? -0.195 -1.420 6.779 1.00 89.75 84 ARG A CA 1
ATOM 669 C C . ARG A 1 84 ? 0.232 -1.626 8.225 1.00 89.75 84 ARG A C 1
ATOM 671 O O . ARG A 1 84 ? -0.634 -1.783 9.078 1.00 89.75 84 ARG A O 1
ATOM 678 N N . LYS A 1 85 ? 1.534 -1.574 8.515 1.00 91.25 85 LYS A N 1
ATOM 679 C CA . LYS A 1 85 ? 2.045 -1.650 9.888 1.00 91.25 85 LYS A CA 1
ATOM 680 C C . LYS A 1 85 ? 1.546 -0.470 10.719 1.00 91.25 85 LYS A C 1
ATOM 682 O O . LYS A 1 85 ? 0.967 -0.682 11.771 1.00 91.25 85 LYS A O 1
ATOM 687 N N . ALA A 1 86 ? 1.678 0.759 10.224 1.00 91.38 86 ALA A N 1
ATOM 688 C CA . ALA A 1 86 ? 1.180 1.940 10.932 1.00 91.38 86 ALA A CA 1
ATOM 689 C C . ALA A 1 86 ? -0.343 1.886 11.171 1.00 91.38 86 ALA A C 1
ATOM 691 O O . ALA A 1 86 ? -0.817 2.235 12.251 1.00 91.38 86 ALA A O 1
ATOM 692 N N . ALA A 1 87 ? -1.106 1.406 10.185 1.00 91.94 87 ALA A N 1
ATOM 693 C CA . ALA A 1 87 ? -2.539 1.169 10.314 1.00 91.94 87 ALA A CA 1
ATOM 694 C C . ALA A 1 87 ? -2.865 0.122 11.391 1.00 91.94 87 ALA A C 1
ATOM 696 O O . ALA A 1 87 ? -3.767 0.349 12.195 1.00 91.94 87 ALA A O 1
ATOM 697 N N . ALA A 1 88 ? -2.132 -0.995 11.433 1.00 92.62 88 ALA A N 1
ATOM 698 C CA . ALA A 1 88 ? -2.287 -2.026 12.457 1.00 92.62 88 ALA A CA 1
ATOM 699 C C . ALA A 1 88 ? -2.005 -1.477 13.861 1.00 92.62 88 ALA A C 1
ATOM 701 O O . ALA A 1 88 ? -2.785 -1.708 14.779 1.00 92.62 88 ALA A O 1
ATOM 702 N N . ASP A 1 89 ? -0.951 -0.676 14.015 1.00 93.12 89 ASP A N 1
ATOM 703 C CA . ASP A 1 89 ? -0.582 -0.052 15.291 1.00 93.12 89 ASP A CA 1
ATOM 704 C C . ASP A 1 89 ? -1.682 0.877 15.796 1.00 93.12 89 ASP A C 1
ATOM 706 O O . ASP A 1 89 ? -2.012 0.885 16.981 1.00 93.12 89 ASP A O 1
ATOM 710 N N . GLN A 1 90 ? -2.270 1.653 14.885 1.00 93.38 90 GLN A N 1
ATOM 711 C CA . GLN A 1 90 ? -3.394 2.518 15.206 1.00 93.38 90 GLN A CA 1
ATOM 712 C C . GLN A 1 90 ? -4.639 1.703 15.575 1.00 93.38 90 GLN A C 1
ATOM 714 O O . GLN A 1 90 ? -5.331 2.045 16.529 1.00 93.38 90 GLN A O 1
ATOM 719 N N . MET A 1 91 ? -4.897 0.603 14.866 1.00 94.38 91 MET A N 1
ATOM 720 C CA . MET A 1 91 ? -6.026 -0.284 15.140 1.00 94.38 91 MET A CA 1
ATOM 721 C C . MET A 1 91 ? -5.914 -0.944 16.519 1.00 94.38 91 MET A C 1
ATOM 723 O O . MET A 1 91 ? -6.902 -1.005 17.244 1.00 94.38 91 MET A O 1
ATOM 727 N N . LEU A 1 92 ? -4.713 -1.372 16.920 1.00 94.19 92 LEU A N 1
ATOM 728 C CA . LEU A 1 92 ? -4.468 -1.924 18.256 1.00 94.19 92 LEU A CA 1
ATOM 729 C C . LEU A 1 92 ? -4.762 -0.901 19.353 1.00 94.19 92 LEU A C 1
ATOM 731 O O . LEU A 1 92 ? -5.441 -1.235 20.317 1.00 94.19 92 LEU A O 1
ATOM 735 N N . LYS A 1 93 ? -4.347 0.358 19.169 1.00 95.38 93 LYS A N 1
ATOM 736 C CA . LYS A 1 93 ? -4.686 1.435 20.112 1.00 95.38 93 LYS A CA 1
ATOM 737 C C . LYS A 1 93 ? -6.193 1.643 20.229 1.00 95.38 93 LYS A C 1
ATOM 739 O O . LYS A 1 93 ? -6.678 1.906 21.320 1.00 95.38 93 LYS A O 1
ATOM 744 N N . ILE A 1 94 ? -6.935 1.547 19.123 1.00 95.94 94 ILE A N 1
ATOM 745 C CA . ILE A 1 94 ? -8.403 1.632 19.154 1.00 95.94 94 ILE A CA 1
ATOM 746 C C . ILE A 1 94 ? -8.976 0.459 19.962 1.00 95.94 94 ILE A C 1
ATOM 748 O O . ILE A 1 94 ? -9.834 0.668 20.811 1.00 95.94 94 ILE A O 1
ATOM 752 N N . VAL A 1 95 ? -8.483 -0.764 19.743 1.00 95.06 95 VAL A N 1
ATOM 753 C CA . VAL A 1 95 ? -8.914 -1.958 20.491 1.00 95.06 95 VAL A CA 1
ATOM 754 C C . VAL A 1 95 ? -8.621 -1.834 21.989 1.00 95.06 95 VAL A C 1
ATOM 756 O O . VAL A 1 95 ? -9.468 -2.186 22.809 1.00 95.06 95 VAL A O 1
ATOM 759 N N . GLU A 1 96 ? -7.441 -1.341 22.363 1.00 95.75 96 GLU A N 1
ATOM 760 C CA . GLU A 1 96 ? -7.069 -1.092 23.761 1.00 95.75 96 GLU A CA 1
ATOM 761 C C . GLU A 1 96 ? -8.020 -0.087 24.421 1.00 95.75 96 GLU A C 1
ATOM 763 O O . GLU A 1 96 ? -8.540 -0.350 25.506 1.00 95.75 96 GLU A O 1
ATOM 768 N N . ASP A 1 97 ? -8.330 1.010 23.733 1.00 96.94 97 ASP A N 1
ATOM 769 C CA . ASP A 1 97 ? -9.269 2.023 24.213 1.00 96.94 97 ASP A CA 1
ATOM 770 C C . ASP A 1 97 ? -10.713 1.501 24.317 1.00 96.94 97 ASP A C 1
ATOM 772 O O . ASP A 1 97 ? -11.437 1.863 25.249 1.00 96.94 97 ASP A O 1
ATOM 776 N N . ILE A 1 98 ? -11.152 0.637 23.391 1.00 96.06 98 ILE A N 1
ATOM 777 C CA . ILE A 1 98 ? -12.468 -0.025 23.459 1.00 96.06 98 ILE A CA 1
ATOM 778 C C . ILE A 1 98 ? -12.561 -0.834 24.754 1.00 96.06 98 ILE A C 1
ATOM 780 O O . ILE A 1 98 ? -13.518 -0.682 25.518 1.00 96.06 98 ILE A O 1
ATOM 784 N N . LYS A 1 99 ? -11.533 -1.640 25.040 1.00 95.25 99 LYS A N 1
ATOM 785 C CA . LYS A 1 99 ? -11.454 -2.443 26.268 1.00 95.25 99 LYS A CA 1
ATOM 786 C C . LYS A 1 99 ? -11.416 -1.561 27.517 1.00 95.25 99 LYS A C 1
ATOM 788 O O . LYS A 1 99 ? -12.115 -1.852 28.484 1.00 95.25 99 LYS A O 1
ATOM 793 N N . ALA A 1 100 ? -10.657 -0.463 27.488 1.00 96.31 100 ALA A N 1
ATOM 794 C CA . ALA A 1 100 ? -10.595 0.504 28.586 1.00 96.31 100 ALA A CA 1
ATOM 795 C C . ALA A 1 100 ? -11.946 1.196 28.842 1.00 96.31 100 ALA A C 1
ATOM 797 O O . ALA A 1 100 ? -12.271 1.532 29.979 1.00 96.31 100 ALA A O 1
ATOM 798 N N . SER A 1 101 ? -12.774 1.334 27.805 1.00 93.50 101 SER A N 1
ATOM 799 C CA . SER A 1 101 ? -14.137 1.875 27.888 1.00 93.50 101 SER A CA 1
ATOM 800 C C . SER A 1 101 ? -15.167 0.859 28.407 1.00 93.50 101 SER A C 1
ATOM 802 O O . SER A 1 101 ? -16.368 1.099 28.312 1.00 93.50 101 SER A O 1
ATOM 804 N N . SER A 1 102 ? -14.718 -0.278 28.957 1.00 92.56 102 SER A N 1
ATOM 805 C CA . SER A 1 102 ? -15.561 -1.376 29.459 1.00 92.56 102 SER A CA 1
ATOM 806 C C . SER A 1 102 ? -16.463 -2.023 28.398 1.00 92.56 102 SER A C 1
ATOM 808 O O . SER A 1 102 ? -17.444 -2.689 28.731 1.00 92.56 102 SER A O 1
ATOM 810 N N . VAL A 1 103 ? -16.130 -1.867 27.114 1.00 93.50 103 VAL A N 1
ATOM 811 C CA . VAL A 1 103 ? -16.790 -2.584 26.022 1.00 93.50 103 VAL A CA 1
ATOM 812 C C . VAL A 1 103 ? -16.105 -3.940 25.865 1.00 93.50 103 VAL A C 1
ATOM 814 O O . VAL A 1 103 ? -14.890 -4.021 25.676 1.00 93.50 103 VAL A O 1
ATOM 817 N N . ALA A 1 104 ? -16.881 -5.021 25.956 1.00 92.69 104 ALA A N 1
ATOM 818 C CA . ALA A 1 104 ? -16.365 -6.368 25.741 1.00 92.69 104 ALA A CA 1
ATOM 819 C C . ALA A 1 104 ? -15.865 -6.509 24.295 1.00 92.69 104 ALA A C 1
ATOM 821 O O . ALA A 1 104 ? -16.637 -6.327 23.356 1.00 92.69 104 ALA A O 1
ATOM 822 N N . PHE A 1 105 ? -14.579 -6.823 24.127 1.00 93.81 105 PHE A N 1
ATOM 823 C CA . PHE A 1 105 ? -13.956 -6.971 22.815 1.00 93.81 105 PHE A CA 1
ATOM 824 C C . PHE A 1 105 ? -12.924 -8.103 22.824 1.00 93.81 105 PHE A C 1
ATOM 826 O O . PHE A 1 105 ? -11.892 -8.013 23.498 1.00 93.81 105 PHE A O 1
ATOM 833 N N . ASP A 1 106 ? -13.192 -9.158 22.058 1.00 92.38 106 ASP A N 1
ATOM 834 C CA . ASP A 1 106 ? -12.284 -10.286 21.835 1.00 92.38 106 ASP A CA 1
ATOM 835 C C . ASP A 1 106 ? -11.641 -10.124 20.453 1.00 92.38 106 ASP A C 1
ATOM 837 O O . ASP A 1 106 ? -12.324 -10.200 19.443 1.00 92.38 106 ASP A O 1
ATOM 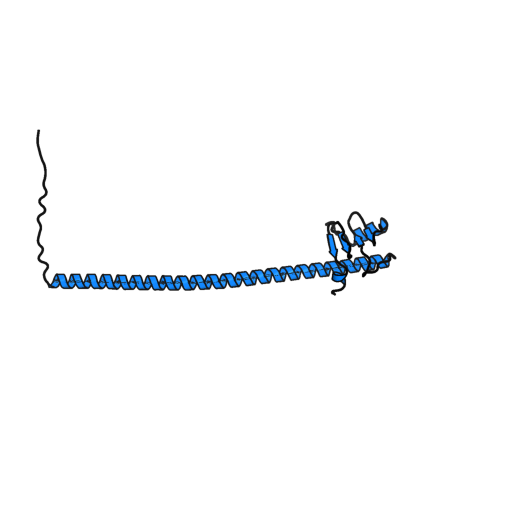841 N N . MET A 1 107 ? -10.328 -9.905 20.378 1.00 88.94 107 MET A N 1
ATOM 842 C CA . MET A 1 107 ? -9.657 -9.606 19.103 1.00 88.94 107 MET A CA 1
ATOM 843 C C . MET A 1 107 ? -9.782 -10.736 18.072 1.00 88.94 107 MET A C 1
ATOM 845 O O . MET A 1 107 ? -9.685 -10.471 16.878 1.00 88.94 107 MET A O 1
ATOM 849 N N . ASP A 1 108 ? -10.027 -11.973 18.506 1.00 88.81 108 ASP A N 1
ATOM 850 C CA . ASP A 1 108 ? -10.145 -13.115 17.601 1.00 88.81 108 ASP A CA 1
ATOM 851 C C . ASP A 1 108 ? -11.551 -13.262 17.006 1.00 88.81 108 ASP A C 1
ATOM 853 O O . ASP A 1 108 ? -11.704 -13.834 15.923 1.00 88.81 108 ASP A O 1
ATOM 857 N N . LYS 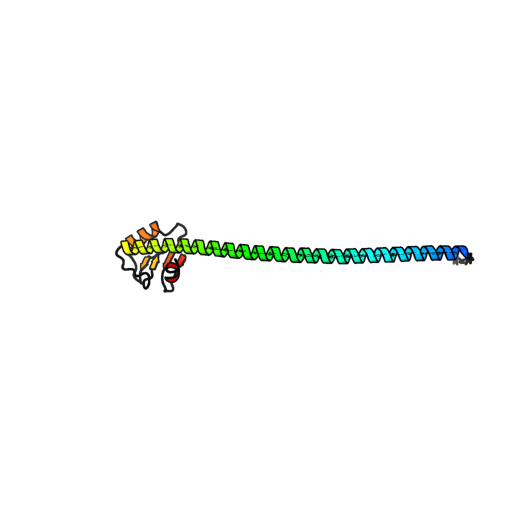A 1 109 ? -12.575 -12.727 17.682 1.00 91.06 109 LYS A N 1
ATOM 858 C CA . LYS A 1 109 ? -13.995 -12.950 17.350 1.00 91.06 109 LYS A CA 1
ATOM 859 C C . LYS A 1 109 ? -14.762 -11.670 17.063 1.00 91.06 109 LYS A C 1
ATOM 861 O O . LYS A 1 109 ? -15.658 -11.683 16.220 1.00 91.06 109 LYS A O 1
ATOM 866 N N . SER A 1 110 ? -14.424 -10.604 17.771 1.00 94.56 110 SER A N 1
ATOM 867 C CA . SER A 1 110 ? -15.090 -9.323 17.679 1.00 94.56 110 SER A CA 1
ATOM 868 C C . SER A 1 110 ? -14.650 -8.550 16.446 1.00 94.56 110 SER A C 1
ATOM 870 O O . SER A 1 110 ? -13.552 -8.716 15.906 1.00 94.56 110 SER A O 1
ATOM 872 N N . TRP A 1 111 ? -15.532 -7.669 16.008 1.00 95.69 111 TRP A N 1
ATOM 873 C CA . TRP A 1 111 ? -15.292 -6.714 14.947 1.00 95.69 111 TRP A CA 1
ATOM 874 C C . TRP A 1 111 ? -15.803 -5.342 15.371 1.00 95.69 111 TRP A C 1
ATOM 876 O O . TRP A 1 111 ? -16.700 -5.211 16.208 1.00 95.69 111 TRP A O 1
ATOM 886 N N . PHE A 1 112 ? -15.239 -4.296 14.782 1.00 96.75 112 PHE A N 1
ATOM 887 C CA . PHE A 1 112 ? -15.772 -2.955 14.949 1.00 96.75 112 PHE A CA 1
ATOM 888 C C . PHE A 1 112 ? -15.678 -2.143 13.661 1.00 96.75 112 PHE A C 1
ATOM 890 O O . PHE A 1 112 ? -14.850 -2.397 12.784 1.00 96.75 112 PHE A O 1
ATOM 897 N N . ALA A 1 113 ? -16.540 -1.139 13.574 1.00 96.75 113 ALA A N 1
ATOM 898 C CA . ALA A 1 113 ? -16.538 -0.125 12.537 1.00 96.75 113 ALA A CA 1
ATOM 899 C C . ALA A 1 113 ? -16.591 1.250 13.202 1.00 96.75 113 ALA A C 1
ATOM 901 O O . ALA A 1 113 ? -17.573 1.575 13.864 1.00 96.75 113 ALA A O 1
ATOM 902 N N . LEU A 1 114 ? -15.545 2.051 13.022 1.00 96.62 114 LEU A N 1
ATOM 903 C CA . LEU A 1 114 ? -15.474 3.434 13.477 1.00 96.62 114 LEU A CA 1
ATOM 904 C C . LEU A 1 114 ? -15.362 4.349 12.260 1.00 96.62 114 LEU A C 1
ATOM 906 O O . LEU A 1 114 ? -14.337 4.373 11.583 1.00 96.62 114 LEU A O 1
ATOM 910 N N . ASP A 1 115 ? -16.394 5.137 11.993 1.00 95.50 115 ASP A N 1
ATOM 911 C CA . ASP A 1 115 ? -16.390 6.134 10.928 1.00 95.50 115 ASP A CA 1
ATOM 912 C C . ASP A 1 115 ? -17.004 7.461 11.402 1.00 95.50 115 ASP A C 1
ATOM 914 O O . ASP A 1 115 ? -17.368 7.641 12.567 1.00 95.50 115 ASP A O 1
ATOM 918 N N . SER A 1 116 ? -17.084 8.452 10.511 1.00 94.25 116 SER A N 1
ATOM 919 C CA . SER A 1 116 ? -17.592 9.779 10.874 1.00 94.25 116 SER A CA 1
ATOM 920 C C . SER A 1 116 ? -19.057 9.790 11.332 1.00 94.25 116 SER A C 1
ATOM 922 O O . SER A 1 116 ? -19.474 10.780 11.940 1.00 94.25 116 SER A O 1
ATOM 924 N N . LYS A 1 117 ? -19.825 8.750 10.986 1.00 93.69 117 LYS A N 1
ATOM 925 C CA . LYS A 1 117 ? -21.276 8.619 11.164 1.00 93.69 117 LYS A CA 1
ATOM 926 C C . LYS A 1 117 ? -21.655 7.618 12.253 1.00 93.69 117 LYS A C 1
ATOM 928 O O . LYS A 1 117 ? -22.650 7.853 12.922 1.00 93.69 117 LYS A O 1
ATOM 933 N N . ARG A 1 118 ? -20.895 6.537 12.427 1.00 94.75 118 ARG A N 1
ATOM 934 C CA . ARG A 1 118 ? -21.207 5.465 13.378 1.00 94.75 118 ARG A CA 1
ATOM 935 C C . ARG A 1 118 ? -19.967 4.908 14.059 1.00 94.75 118 ARG A C 1
ATOM 937 O O . ARG A 1 118 ? -18.877 4.881 13.485 1.00 94.75 118 ARG A O 1
ATOM 944 N N . PHE A 1 119 ? -20.182 4.406 15.267 1.00 96.81 119 PHE A N 1
ATOM 945 C CA . PHE A 1 119 ? -19.245 3.540 15.959 1.00 96.81 119 PHE A CA 1
ATOM 946 C C . PHE A 1 119 ? -19.977 2.276 16.396 1.00 96.81 119 PHE A C 1
ATOM 948 O O . PHE A 1 119 ? -20.845 2.333 17.261 1.00 96.81 119 PHE A O 1
ATOM 955 N N . VAL A 1 120 ? -19.644 1.150 15.772 1.00 96.94 120 VAL A N 1
ATOM 956 C CA . VAL A 1 120 ? -20.310 -0.139 15.973 1.00 96.94 120 VAL A CA 1
ATOM 957 C C . VAL A 1 120 ? -19.294 -1.151 16.467 1.00 96.94 120 VAL A C 1
ATOM 959 O O . VAL A 1 120 ? -18.223 -1.264 15.875 1.00 96.94 120 VAL A O 1
ATOM 962 N N . VAL A 1 121 ? -19.645 -1.915 17.498 1.00 96.88 121 VAL A N 1
ATOM 963 C CA . VAL A 1 121 ? -18.860 -3.055 17.990 1.00 96.88 121 VAL A CA 1
ATOM 964 C C . VAL A 1 121 ? -19.774 -4.274 18.036 1.00 96.88 121 VAL A C 1
ATOM 966 O O . VAL A 1 121 ? -20.832 -4.224 18.661 1.00 96.88 121 VAL A O 1
ATOM 969 N N . ASP A 1 122 ? -19.407 -5.347 17.334 1.00 95.75 122 ASP A N 1
ATOM 970 C CA . ASP A 1 122 ? -20.185 -6.593 17.249 1.00 95.75 122 ASP A CA 1
ATOM 971 C C . ASP A 1 122 ? -21.669 -6.385 16.902 1.00 95.75 122 ASP A C 1
ATOM 973 O O . ASP A 1 122 ? -22.573 -7.014 17.452 1.00 95.75 122 ASP A O 1
ATOM 977 N N . GLY A 1 123 ? -21.929 -5.462 15.973 1.00 94.44 123 GLY A N 1
ATOM 978 C CA . GLY A 1 123 ? -23.275 -5.132 15.501 1.00 94.44 123 GLY A CA 1
ATOM 979 C C . GLY A 1 123 ? -24.090 -4.249 16.446 1.00 94.44 123 GLY A C 1
ATOM 980 O O . GLY A 1 123 ? -25.254 -3.988 16.155 1.00 94.44 123 GLY A O 1
ATOM 981 N N . ARG A 1 124 ? -23.511 -3.776 17.556 1.00 96.06 124 ARG A N 1
ATOM 982 C CA . ARG A 1 124 ? -24.156 -2.841 18.485 1.00 96.06 124 ARG A CA 1
ATOM 983 C C . ARG A 1 124 ? -23.609 -1.436 18.288 1.00 96.06 124 ARG A C 1
ATOM 985 O O . ARG A 1 124 ? -22.395 -1.243 18.328 1.00 96.06 124 ARG A O 1
ATOM 992 N N . ASP A 1 125 ? -24.500 -0.466 18.113 1.00 96.94 125 ASP A N 1
ATOM 993 C CA . ASP A 1 125 ? -24.126 0.946 18.102 1.00 96.94 125 ASP A CA 1
ATOM 994 C C . ASP A 1 125 ? -23.650 1.377 19.493 1.00 96.94 125 ASP A C 1
ATOM 996 O O . ASP A 1 125 ? -24.285 1.102 20.516 1.00 96.94 125 ASP A O 1
ATOM 1000 N N . MET A 1 126 ? -22.500 2.038 19.528 1.00 97.19 126 MET A N 1
ATOM 1001 C CA . MET A 1 126 ? -21.951 2.636 20.735 1.00 97.19 126 MET A CA 1
ATOM 1002 C C . MET A 1 126 ? -22.664 3.950 21.054 1.00 97.19 126 MET A C 1
ATOM 1004 O O . MET A 1 126 ? -23.298 4.569 20.199 1.00 97.19 126 MET A O 1
ATOM 1008 N N . THR A 1 127 ? -22.549 4.402 22.303 1.00 97.00 127 THR A N 1
ATOM 1009 C CA . THR A 1 127 ? -23.151 5.671 22.725 1.00 97.00 127 THR A CA 1
ATOM 1010 C C . THR A 1 127 ? -22.560 6.849 21.949 1.00 97.00 127 THR A C 1
ATOM 1012 O O . THR A 1 127 ? -21.383 6.841 21.582 1.00 97.00 127 THR A O 1
ATOM 1015 N N . GLU A 1 128 ? -23.356 7.901 21.744 1.00 96.31 128 GLU A N 1
ATOM 1016 C CA . GLU A 1 128 ? -22.912 9.107 21.031 1.00 96.31 128 GLU A CA 1
ATOM 1017 C C . GLU A 1 128 ? -21.675 9.741 21.687 1.00 96.31 128 GLU A C 1
ATOM 1019 O O . GLU A 1 128 ? -20.756 10.182 20.998 1.00 96.31 128 GLU A O 1
ATOM 1024 N N . LEU A 1 129 ? -21.606 9.716 23.024 1.00 96.31 129 LEU A N 1
ATOM 1025 C CA . LEU A 1 129 ? -20.448 10.200 23.776 1.00 96.31 129 LEU A CA 1
ATOM 1026 C C . LEU A 1 129 ? -19.173 9.417 23.423 1.00 96.31 129 LEU A C 1
ATOM 1028 O O . LEU A 1 129 ? -18.128 10.023 23.175 1.00 96.31 129 LEU A O 1
ATOM 1032 N N . LEU A 1 130 ? -19.262 8.083 23.367 1.00 96.50 130 LEU A N 1
ATOM 1033 C CA . LEU A 1 130 ? -18.127 7.231 23.024 1.00 96.50 130 LEU A CA 1
ATOM 1034 C C . LEU A 1 130 ? -17.731 7.420 21.557 1.00 96.50 130 LEU A C 1
ATOM 1036 O O . LEU A 1 130 ? -16.552 7.591 21.253 1.00 96.50 130 LEU A O 1
ATOM 1040 N N . HIS A 1 131 ? -18.711 7.467 20.651 1.00 96.69 131 HIS A N 1
ATOM 1041 C CA . HIS A 1 131 ? -18.467 7.735 19.235 1.00 96.69 131 HIS A CA 1
ATOM 1042 C C . HIS A 1 131 ? -17.756 9.069 19.028 1.00 96.69 131 HIS A C 1
ATOM 1044 O O . HIS A 1 131 ? -16.750 9.110 18.321 1.00 96.69 131 HIS A O 1
ATOM 1050 N N . LYS A 1 132 ? -18.219 10.142 19.677 1.00 95.94 132 LYS A N 1
ATOM 1051 C CA . LYS A 1 132 ? -17.597 11.465 19.591 1.00 95.94 132 LYS A CA 1
ATOM 1052 C C . LYS A 1 132 ? -16.147 11.440 20.075 1.00 95.94 132 LYS A C 1
ATOM 1054 O O . LYS A 1 132 ? -15.273 11.925 19.362 1.00 95.94 132 LYS A O 1
ATOM 1059 N N . SER A 1 133 ? -15.884 10.816 21.224 1.00 95.94 133 SER A N 1
ATOM 1060 C CA . SER A 1 133 ? -14.529 10.706 21.778 1.00 95.94 133 SER A CA 1
ATOM 1061 C C . SER A 1 133 ? -13.579 9.946 20.844 1.00 95.94 133 SER A C 1
ATOM 1063 O O . SER A 1 133 ? -12.493 10.432 20.525 1.00 95.94 133 SER A O 1
ATOM 1065 N N . PHE A 1 134 ? -14.005 8.793 20.322 1.00 96.50 134 PHE A N 1
ATOM 1066 C CA . PHE A 1 134 ? -13.196 8.002 19.391 1.00 96.50 134 PHE A CA 1
ATOM 1067 C C . PHE A 1 134 ? -13.010 8.701 18.044 1.00 96.50 134 PHE A C 1
ATOM 1069 O O . PHE A 1 134 ? -11.927 8.653 17.461 1.00 96.50 134 PHE A O 1
ATOM 1076 N N . LYS A 1 135 ? -14.042 9.384 17.550 1.00 95.31 135 LYS A N 1
ATOM 1077 C CA . LYS A 1 135 ? -13.965 10.182 16.327 1.00 95.31 135 LYS A CA 1
ATOM 1078 C C . LYS A 1 135 ? -12.924 11.287 16.459 1.00 95.31 135 LYS A C 1
ATOM 1080 O O . LYS A 1 135 ? -12.067 11.390 15.592 1.00 95.31 135 LYS A O 1
ATOM 1085 N N . GLU A 1 136 ? -12.961 12.063 17.538 1.00 94.00 136 GLU A N 1
ATOM 1086 C CA . GLU A 1 136 ? -11.988 13.133 17.790 1.00 94.00 136 GLU A CA 1
ATOM 1087 C C . GLU A 1 136 ? -10.561 12.591 17.960 1.00 94.00 136 GLU A C 1
ATOM 1089 O O . GLU A 1 136 ? -9.609 13.201 17.474 1.00 94.00 136 GLU A O 1
ATOM 1094 N N . LYS A 1 137 ? -10.405 11.425 18.599 1.00 95.00 137 LYS A N 1
ATOM 1095 C CA . LYS A 1 137 ? -9.090 10.825 18.856 1.00 95.00 137 LYS A CA 1
ATOM 1096 C C . LYS A 1 137 ? -8.461 10.166 17.625 1.00 95.00 137 LYS A C 1
ATOM 1098 O O . LYS A 1 137 ? -7.244 10.244 17.450 1.00 95.00 137 LYS A O 1
ATOM 1103 N N . TYR A 1 138 ? -9.256 9.496 16.791 1.00 94.81 138 TYR A N 1
ATOM 1104 C CA . TYR A 1 138 ? -8.735 8.600 15.752 1.00 94.81 138 TYR A CA 1
ATOM 1105 C C . TYR A 1 138 ? -9.051 9.027 14.322 1.00 94.81 138 TYR A C 1
ATOM 1107 O O . TYR A 1 138 ? -8.267 8.726 13.416 1.00 94.81 138 TYR A O 1
ATOM 1115 N N . LEU A 1 139 ? -10.170 9.712 14.085 1.00 92.75 139 LEU A N 1
ATOM 1116 C CA . LEU A 1 139 ? -10.565 10.105 12.737 1.00 92.75 139 LEU A CA 1
ATOM 1117 C C . LEU A 1 139 ? -9.922 11.446 12.383 1.00 92.75 139 LEU A C 1
ATOM 1119 O O . LEU A 1 139 ? -10.324 12.506 12.850 1.00 92.75 139 LEU A O 1
ATOM 1123 N N . THR A 1 140 ? -8.909 11.393 11.519 1.00 80.56 140 THR A N 1
ATOM 1124 C CA . THR A 1 140 ? -8.278 12.593 10.959 1.00 80.56 140 THR A CA 1
ATOM 1125 C C . THR A 1 140 ? -9.234 13.348 10.025 1.00 80.56 140 THR A C 1
ATOM 1127 O O . THR A 1 140 ? -10.203 12.778 9.523 1.00 80.56 140 THR A O 1
ATOM 1130 N N . ASN A 1 141 ? -8.921 14.608 9.699 1.00 73.06 141 ASN A N 1
ATOM 1131 C CA . ASN A 1 141 ? -9.750 15.494 8.857 1.00 73.06 141 ASN A CA 1
ATOM 1132 C C . ASN A 1 141 ? -10.169 14.927 7.483 1.00 73.06 141 ASN A C 1
ATOM 1134 O O . ASN A 1 141 ? -11.082 15.452 6.855 1.00 73.06 141 ASN A O 1
ATOM 1138 N N . ASN A 1 142 ? -9.521 13.869 6.994 1.00 79.94 142 ASN A N 1
ATOM 1139 C CA . ASN A 1 142 ? -9.886 13.199 5.743 1.00 79.94 142 ASN A CA 1
ATOM 1140 C C . ASN A 1 142 ? -11.140 12.301 5.849 1.00 79.94 142 ASN A C 1
ATOM 1142 O O . ASN A 1 142 ? -11.601 11.800 4.823 1.00 79.94 142 ASN A O 1
ATOM 1146 N N . GLY A 1 143 ? -11.669 12.069 7.058 1.00 81.56 143 GLY A N 1
ATOM 1147 C CA . GLY A 1 143 ? -12.866 11.258 7.293 1.00 81.56 143 GLY A CA 1
ATOM 1148 C C . GLY A 1 143 ? -12.695 9.760 7.015 1.00 81.56 143 GLY A C 1
ATOM 1149 O O . GLY A 1 143 ? -13.692 9.068 6.820 1.00 81.56 143 GLY A O 1
ATOM 1150 N N . MET A 1 144 ? -11.460 9.250 6.956 1.00 90.81 144 MET A N 1
ATOM 1151 C CA . MET A 1 144 ? -11.192 7.824 6.740 1.00 90.81 144 MET A CA 1
ATOM 1152 C C . MET A 1 144 ? -11.528 7.020 8.000 1.00 90.81 144 MET A C 1
ATOM 1154 O O . MET A 1 144 ? -10.915 7.236 9.041 1.00 90.81 144 MET A O 1
ATOM 1158 N N . GLY A 1 145 ? -12.481 6.091 7.891 1.00 95.00 145 GLY A N 1
ATOM 1159 C CA . GLY A 1 145 ? -12.862 5.196 8.986 1.00 95.00 145 GLY A CA 1
ATOM 1160 C C . GLY A 1 145 ? -11.844 4.085 9.260 1.00 95.00 145 GLY A C 1
ATOM 1161 O O . GLY A 1 145 ? -10.960 3.817 8.444 1.00 95.00 145 GLY A O 1
ATOM 1162 N N . TYR A 1 146 ? -12.008 3.412 10.393 1.00 95.69 146 TYR A N 1
ATOM 1163 C CA . TYR A 1 146 ? -11.261 2.224 10.793 1.00 95.69 146 TYR A CA 1
ATOM 1164 C C . TYR A 1 146 ? -12.223 1.055 10.955 1.00 95.69 146 TYR A C 1
ATOM 1166 O O . TYR A 1 146 ? -13.219 1.152 11.673 1.00 95.69 146 TYR A O 1
ATOM 1174 N N . TYR A 1 147 ? -11.915 -0.047 10.285 1.00 96.25 147 TYR A N 1
ATOM 1175 C CA . TYR A 1 147 ? -12.745 -1.240 10.253 1.00 96.25 147 TYR A CA 1
ATOM 1176 C C . TYR A 1 147 ? -11.863 -2.447 10.563 1.00 96.25 147 TYR A C 1
ATOM 1178 O O . TYR A 1 147 ? -10.879 -2.696 9.858 1.00 96.25 147 TYR A O 1
ATOM 1186 N N . LEU A 1 148 ? -12.211 -3.183 11.614 1.00 95.06 148 LEU A N 1
ATOM 1187 C CA . LEU A 1 148 ? -11.506 -4.390 12.033 1.00 95.06 148 LEU A CA 1
ATOM 1188 C C . LEU A 1 148 ? -12.483 -5.554 12.105 1.00 95.06 148 LEU A C 1
ATOM 1190 O O . LEU A 1 148 ? -13.534 -5.421 12.725 1.00 95.06 148 LEU A O 1
ATOM 1194 N N . GLY A 1 149 ? -12.108 -6.695 11.534 1.00 91.56 149 GLY A N 1
ATOM 1195 C CA . GLY A 1 149 ? -12.796 -7.966 11.749 1.00 91.56 149 GLY A CA 1
ATOM 1196 C C . GLY A 1 149 ? -12.909 -8.823 10.494 1.00 91.56 149 GLY A C 1
ATOM 1197 O O . GLY A 1 149 ? -12.467 -8.454 9.409 1.00 91.56 149 GLY A O 1
ATOM 1198 N N . ASN A 1 150 ? -13.544 -9.985 10.642 1.00 87.31 150 ASN A N 1
ATOM 1199 C CA . ASN A 1 150 ? -13.781 -10.933 9.544 1.00 87.31 150 ASN A CA 1
ATOM 1200 C C . ASN A 1 150 ? -15.139 -10.722 8.844 1.00 87.31 150 ASN A C 1
ATOM 1202 O O . ASN A 1 150 ? -15.610 -11.595 8.115 1.00 87.31 150 ASN A O 1
ATOM 1206 N N . VAL A 1 151 ? -15.785 -9.578 9.078 1.00 86.50 151 VAL A N 1
ATOM 1207 C CA . VAL A 1 151 ? -17.095 -9.232 8.514 1.00 86.50 151 VAL A CA 1
ATOM 1208 C C . VAL A 1 151 ? -16.905 -8.259 7.354 1.00 86.50 151 VAL A C 1
ATOM 1210 O O . VAL A 1 151 ? -16.049 -7.378 7.398 1.00 86.50 151 VAL A O 1
ATOM 1213 N N . LYS A 1 152 ? -17.709 -8.409 6.296 1.00 84.88 152 LYS A N 1
ATOM 1214 C CA . LYS A 1 152 ? -17.750 -7.427 5.208 1.00 84.88 152 LYS A CA 1
ATOM 1215 C C . LYS A 1 152 ? -18.423 -6.159 5.717 1.00 84.88 152 LYS A C 1
ATOM 1217 O O . LYS A 1 152 ? -19.595 -6.188 6.080 1.00 84.88 152 LYS A O 1
ATOM 1222 N N . LEU A 1 153 ? -17.667 -5.071 5.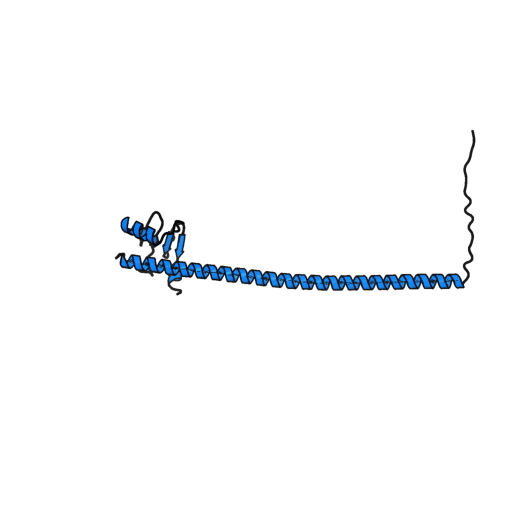746 1.00 86.12 153 LEU A N 1
ATOM 1223 C CA . LEU A 1 153 ? -18.139 -3.767 6.183 1.00 86.12 153 LEU A CA 1
ATOM 1224 C C . LEU A 1 153 ? -18.119 -2.816 4.994 1.00 86.12 153 LEU A C 1
ATOM 1226 O O . LEU A 1 153 ? -17.124 -2.728 4.277 1.00 86.12 153 LEU A O 1
ATOM 1230 N N . ASP A 1 154 ? -19.219 -2.096 4.808 1.00 85.44 154 ASP A N 1
ATOM 1231 C CA . ASP A 1 154 ? -19.304 -1.043 3.807 1.00 85.44 154 ASP A CA 1
ATOM 1232 C C . ASP A 1 154 ? -18.842 0.277 4.425 1.00 85.44 154 ASP A C 1
ATOM 1234 O O . ASP A 1 154 ? -19.309 0.686 5.495 1.00 85.44 154 ASP A O 1
ATOM 1238 N N . GLY A 1 155 ? -17.913 0.950 3.752 1.00 86.88 155 GLY A N 1
ATOM 1239 C CA . GLY A 1 155 ? -17.370 2.212 4.226 1.00 86.88 155 GLY A CA 1
ATOM 1240 C C . GLY A 1 155 ? -16.129 2.655 3.466 1.00 86.88 155 GLY A C 1
ATOM 1241 O O . GLY A 1 155 ? -15.533 1.909 2.690 1.00 86.88 155 GLY A O 1
ATOM 1242 N N . ARG A 1 156 ? -15.726 3.904 3.691 1.00 91.31 156 ARG A N 1
ATOM 1243 C CA . ARG A 1 156 ? -14.459 4.442 3.192 1.00 91.31 156 ARG A CA 1
ATOM 1244 C C . ARG A 1 156 ? -13.472 4.497 4.348 1.00 91.31 156 ARG A C 1
ATOM 1246 O O . ARG A 1 156 ? -13.729 5.184 5.336 1.00 91.31 156 ARG A O 1
ATOM 1253 N N . GLY A 1 157 ? -12.350 3.795 4.233 1.00 93.00 157 GLY A N 1
ATOM 1254 C CA . GLY A 1 157 ? -11.338 3.807 5.280 1.00 93.00 157 GLY A CA 1
ATOM 1255 C C . GLY A 1 157 ? -10.332 2.670 5.200 1.00 93.00 157 GLY A C 1
ATOM 1256 O O . GLY A 1 157 ? -10.098 2.096 4.138 1.00 93.00 157 GLY A O 1
ATOM 1257 N N . ILE A 1 158 ? -9.719 2.399 6.345 1.00 93.12 158 ILE A N 1
ATOM 1258 C CA . ILE A 1 158 ? -8.711 1.368 6.552 1.00 93.12 158 ILE A CA 1
ATOM 1259 C C . ILE A 1 158 ? -9.409 0.107 7.053 1.00 93.12 158 ILE A C 1
ATOM 1261 O O . ILE A 1 158 ? -10.032 0.121 8.112 1.00 93.12 158 ILE A O 1
ATOM 1265 N N . PHE A 1 159 ? -9.264 -0.976 6.296 1.00 94.75 159 PHE A N 1
ATOM 1266 C CA . PHE A 1 159 ? -9.807 -2.289 6.623 1.00 94.75 159 PHE A CA 1
ATOM 1267 C C . PHE A 1 159 ? -8.665 -3.219 6.997 1.00 94.75 159 PHE A C 1
ATOM 1269 O O . PHE A 1 159 ? -7.747 -3.417 6.199 1.00 94.75 159 PHE A O 1
ATOM 1276 N N . LEU A 1 160 ? -8.728 -3.789 8.194 1.00 92.88 160 LEU A N 1
ATOM 1277 C CA . LEU A 1 160 ? -7.809 -4.826 8.639 1.00 92.88 160 LEU A CA 1
ATOM 1278 C C . LEU A 1 160 ? -8.597 -6.047 9.093 1.00 92.88 160 LEU A C 1
ATOM 1280 O O . LEU A 1 160 ? -9.680 -5.947 9.664 1.00 92.88 160 LEU A O 1
ATOM 1284 N N . SER A 1 161 ? -8.027 -7.212 8.833 1.00 90.94 161 SER A N 1
ATOM 1285 C CA . SER A 1 161 ? -8.487 -8.473 9.394 1.00 90.94 161 SER A CA 1
ATOM 1286 C C . SER A 1 161 ? -7.714 -8.793 10.670 1.00 90.94 161 SER A C 1
ATOM 1288 O O . SER A 1 161 ? -6.618 -8.279 10.899 1.00 90.94 161 SER A O 1
ATOM 1290 N N . ASN A 1 162 ? -8.232 -9.722 11.469 1.00 86.75 162 ASN A N 1
ATOM 1291 C CA . ASN A 1 162 ? -7.555 -10.166 12.693 1.00 86.75 162 ASN A CA 1
ATOM 1292 C C . ASN A 1 162 ? -6.169 -10.766 12.377 1.00 86.75 162 ASN A C 1
ATOM 1294 O O . ASN A 1 162 ? -5.226 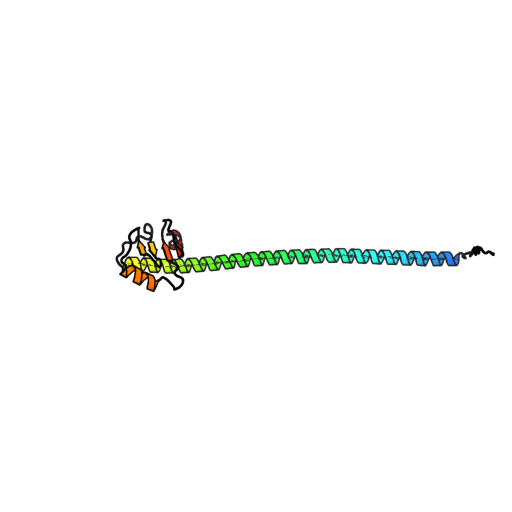-10.623 13.152 1.00 86.75 162 ASN A O 1
ATOM 1298 N N . LYS A 1 163 ? -6.004 -11.353 11.182 1.00 85.94 163 LYS A N 1
ATOM 1299 C CA . LYS A 1 163 ? -4.717 -11.881 10.699 1.00 85.94 163 LYS A CA 1
ATOM 1300 C C . LYS A 1 163 ? -3.663 -10.795 10.508 1.00 85.94 163 LYS A C 1
ATOM 1302 O O . LYS A 1 163 ? -2.488 -11.054 10.736 1.00 85.94 163 LYS A O 1
ATOM 1307 N N . ASP A 1 164 ? -4.082 -9.595 10.116 1.00 85.69 164 ASP A N 1
ATOM 1308 C CA . ASP A 1 164 ? -3.174 -8.467 9.892 1.00 85.69 164 ASP A CA 1
ATOM 1309 C C . ASP A 1 164 ? -2.625 -7.901 11.207 1.00 85.69 164 ASP A C 1
ATOM 1311 O O . ASP A 1 164 ? -1.565 -7.278 11.219 1.00 85.69 164 ASP A O 1
ATOM 1315 N N . LEU A 1 165 ? -3.337 -8.136 12.313 1.00 83.81 165 LEU A N 1
ATOM 1316 C CA . LEU A 1 165 ? -2.886 -7.807 13.664 1.00 83.81 165 LEU A CA 1
ATOM 1317 C C . LEU A 1 165 ? -2.022 -8.918 14.272 1.00 83.81 165 LEU A C 1
ATOM 1319 O O . LEU A 1 165 ? -1.087 -8.620 15.009 1.00 83.81 165 LEU A O 1
ATOM 1323 N N . ALA A 1 166 ? -2.308 -10.180 13.941 1.00 75.56 166 ALA A N 1
ATOM 1324 C CA . ALA A 1 166 ? -1.583 -11.342 14.452 1.00 75.56 166 ALA A CA 1
ATOM 1325 C C . ALA A 1 166 ? -0.184 -11.533 13.834 1.00 75.56 166 ALA A C 1
ATOM 1327 O O . ALA A 1 166 ? 0.645 -12.226 14.411 1.00 75.56 166 ALA A O 1
ATOM 1328 N N . SER A 1 167 ? 0.097 -10.949 12.664 1.00 63.66 167 SER A N 1
ATOM 1329 C CA . SER A 1 167 ? 1.369 -11.114 11.941 1.00 63.66 167 SER A CA 1
ATOM 1330 C C . SER A 1 167 ? 2.495 -10.163 12.387 1.00 63.66 167 SER A C 1
ATOM 1332 O O . SER A 1 167 ? 3.366 -9.834 11.578 1.00 63.66 167 SER A O 1
ATOM 1334 N N . ARG A 1 168 ? 2.451 -9.664 13.624 1.00 56.06 168 ARG A N 1
ATOM 1335 C CA . ARG A 1 168 ? 3.514 -8.855 14.245 1.00 56.06 168 ARG A CA 1
ATOM 1336 C C . ARG A 1 168 ? 4.440 -9.732 15.074 1.00 56.06 168 ARG A C 1
ATOM 1338 O O . ARG A 1 168 ? 5.656 -9.447 15.024 1.00 56.06 168 ARG A O 1
#

Secondary structure (DSSP, 8-state):
------------------HHHHHHHHHHHHHHHHHHHHHHHHHHHHHHHHHHHHHHHHHHHHHHHHHHHHHHHHHHHHHHHHHHHHHHHHHHHHHHHHHHTT----TTT--EEE-SS-EEETTEEPPHHHHHHHHHHH--TT--EEEESSS---SSEEEE-HHHHHT-

Sequence (168 aa):
MKKTDSLKKNNGQHFRVTPDKKAALNEDVVAKNMQAVNNKTQQRNLAANSEVIKRKIAAEARKAENELRKAKLDQQNKRHNEQRKAAADQMLKIVEDIKASSVAFDMDKSWFALDSKRFVVDGRDMTELLHKSFKEKYLTNNGMGYYLGNVKLDGRGIFLSNKDLASR

Mean predicted aligned error: 11.67 Å

Foldseek 3Di:
DDDDDDDDDDDPDPPPDDPVNVVVVVVVVVVVVVVVVVVVVVVVVVVVVVVVVVVVVVVVVVVVVVVVVVVVVVVVVVVVVVVLVVLLVLVVVVVVVCVVVVNDDDLQAKKWKQWPPFTDIRNDTDDPVVNVVCCVVRPDPVGAIEIEEPDDDDDHHDYDYSVSNVPD

Nearest PDB structures (foldseek):
  5lly-assembly2_B  TM=3.295E-01  e=9.430E+00  Idiomarina sp. A28L

Radius of gyration: 44.85 Å; Cα contacts (8 Å, |Δi|>4): 110; chains: 1; bounding box: 74×44×130 Å

pLDDT: mean 85.52, std 15.69, range [39.31, 97.75]

Organism: NCBI:txid413434